Protein AF-A0A9D2J3A8-F1 (afdb_monomer_lite)

Foldseek 3Di:
DDDDPDDDDPPPPPPPDVVVVVLVVQLVVLVVCCVPVHVLSSLLSQLVSLQVVLVCLVPDPDDPDDPPDDDSVVSSCCSNVVSVVSNVCSVPDDRD

InterPro domains:
  IPR021385 Protein of unknown function DUF3017 [PF11222] (22-92)

pLDDT: mean 82.33, std 15.39, range [46.56, 97.5]

Structure (mmCIF, N/CA/C/O backbone):
data_AF-A0A9D2J3A8-F1
#
_entry.id   AF-A0A9D2J3A8-F1
#
loop_
_atom_site.group_PDB
_atom_site.id
_atom_site.type_symbol
_atom_site.label_atom_id
_atom_site.label_alt_id
_atom_site.label_comp_id
_atom_site.label_asym_id
_atom_site.label_entity_id
_atom_site.label_seq_id
_atom_site.pdbx_PDB_ins_code
_atom_site.Cartn_x
_atom_site.Cartn_y
_atom_site.Cartn_z
_atom_site.occupancy
_atom_site.B_iso_or_equiv
_atom_site.auth_seq_id
_atom_site.auth_comp_id
_atom_site.auth_asym_id
_atom_site.auth_atom_id
_atom_site.pdbx_PDB_model_num
ATOM 1 N N . MET A 1 1 ? 40.172 36.060 -27.270 1.00 46.56 1 MET A N 1
ATOM 2 C CA . MET A 1 1 ? 38.909 35.607 -27.899 1.00 46.56 1 MET A CA 1
ATOM 3 C C . MET A 1 1 ? 38.062 34.904 -26.846 1.00 46.56 1 MET A C 1
ATOM 5 O O . MET A 1 1 ? 38.397 33.801 -26.440 1.00 46.56 1 MET A O 1
ATOM 9 N N . SER A 1 2 ? 37.035 35.592 -26.343 1.00 59.50 2 SER A N 1
ATOM 10 C CA . SER A 1 2 ? 36.107 35.118 -25.307 1.00 59.50 2 SER A CA 1
ATOM 11 C C . SER A 1 2 ? 34.959 34.346 -25.967 1.00 59.50 2 SER A C 1
ATOM 13 O O . SER A 1 2 ? 34.272 34.907 -26.819 1.00 59.50 2 SER A O 1
ATOM 15 N N . ARG A 1 3 ? 34.771 33.061 -25.631 1.00 62.84 3 ARG A N 1
ATOM 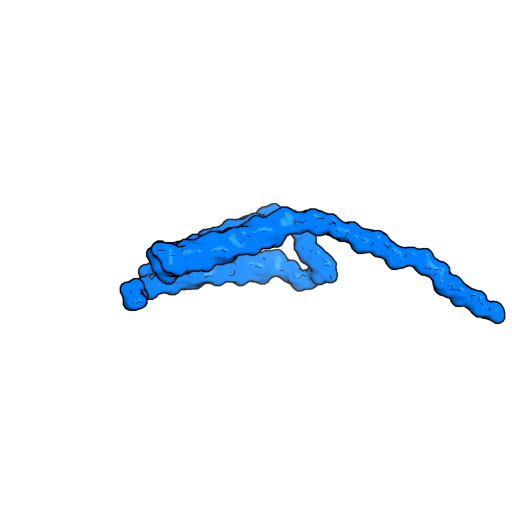16 C CA . ARG A 1 3 ? 33.583 32.294 -26.043 1.00 62.84 3 ARG A CA 1
ATOM 17 C C . ARG A 1 3 ? 32.449 32.610 -25.074 1.00 62.84 3 ARG A C 1
ATOM 19 O O . ARG A 1 3 ? 32.458 32.159 -23.932 1.00 62.84 3 ARG A O 1
ATOM 26 N N 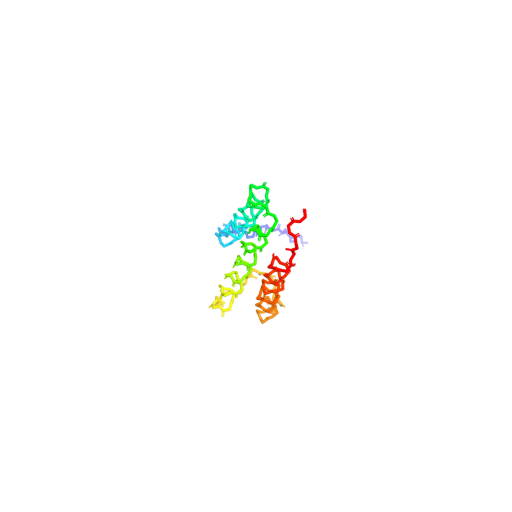. SER A 1 4 ? 31.482 33.378 -25.557 1.00 60.56 4 SER A N 1
ATOM 27 C CA . SER A 1 4 ? 30.175 33.558 -24.941 1.00 60.56 4 SER A CA 1
ATOM 28 C C . SER A 1 4 ? 29.483 32.203 -24.774 1.00 60.56 4 SER A C 1
ATOM 30 O O . SER A 1 4 ? 29.253 31.471 -25.735 1.00 60.56 4 SER A O 1
ATOM 32 N N . GLN A 1 5 ? 29.143 31.867 -23.532 1.00 62.97 5 GLN A N 1
ATOM 33 C CA . GLN A 1 5 ? 28.166 30.829 -23.232 1.00 62.97 5 GLN A CA 1
ATOM 34 C C . GLN A 1 5 ? 26.787 31.347 -23.674 1.00 62.97 5 GLN A C 1
ATOM 36 O O . GLN A 1 5 ? 26.173 32.148 -22.974 1.00 62.97 5 GLN A O 1
ATOM 41 N N . SER A 1 6 ? 26.311 30.947 -24.856 1.00 56.19 6 SER A N 1
ATOM 42 C CA . SER A 1 6 ? 24.924 31.182 -25.273 1.00 56.19 6 SER A CA 1
ATOM 43 C C . SER A 1 6 ? 24.053 30.024 -24.798 1.00 56.19 6 SER A C 1
ATOM 45 O O . SER A 1 6 ? 24.211 28.886 -25.243 1.00 56.19 6 SER A O 1
ATOM 47 N N . GLY A 1 7 ? 23.173 30.339 -23.852 1.00 63.75 7 GLY A N 1
ATOM 48 C CA . GLY A 1 7 ? 22.292 29.406 -23.181 1.00 63.75 7 GLY A CA 1
ATOM 49 C C . GLY A 1 7 ? 21.219 28.772 -24.059 1.00 63.75 7 GLY A C 1
ATOM 50 O O . GLY A 1 7 ? 20.747 29.336 -25.040 1.00 63.75 7 GLY A O 1
ATOM 51 N N . ALA A 1 8 ? 20.789 27.608 -23.598 1.00 58.91 8 ALA A N 1
ATOM 52 C CA . ALA A 1 8 ? 19.390 27.285 -23.384 1.00 58.91 8 ALA A CA 1
ATOM 53 C C . ALA A 1 8 ? 19.396 26.141 -22.366 1.00 58.91 8 ALA A C 1
ATOM 55 O O . ALA A 1 8 ? 19.778 25.020 -22.706 1.00 58.91 8 ALA A O 1
ATOM 56 N N . GLU A 1 9 ? 19.034 26.409 -21.106 1.00 63.28 9 GLU A N 1
ATOM 57 C CA . GLU A 1 9 ? 18.629 25.297 -20.244 1.00 63.28 9 GLU A CA 1
ATOM 58 C C . GLU A 1 9 ? 17.496 24.566 -20.978 1.00 63.28 9 GLU A C 1
ATOM 60 O O . GLU A 1 9 ? 16.542 25.217 -21.425 1.00 63.28 9 GLU A O 1
ATOM 65 N N . PRO A 1 10 ? 17.595 23.240 -21.179 1.00 63.72 10 PRO A N 1
ATOM 66 C CA . PRO A 1 10 ? 16.533 22.506 -21.838 1.00 63.72 10 PRO A CA 1
ATOM 67 C C . PRO A 1 10 ? 15.245 22.748 -21.045 1.00 63.72 10 PRO A C 1
ATOM 69 O O . PRO A 1 10 ? 15.276 22.668 -19.814 1.00 63.72 10 PRO A O 1
ATOM 72 N N . PRO A 1 11 ? 14.112 23.046 -21.708 1.00 60.88 11 PRO A N 1
ATOM 73 C CA . PRO A 1 11 ? 12.870 23.307 -21.003 1.00 60.88 11 PRO A CA 1
ATOM 74 C C . PRO A 1 11 ? 12.599 22.126 -20.077 1.00 60.88 11 PRO A C 1
ATOM 76 O O . PRO A 1 11 ? 12.495 20.983 -20.538 1.00 60.88 11 PRO A O 1
ATOM 79 N N . VAL A 1 12 ? 12.515 22.398 -18.770 1.00 62.28 12 VAL A N 1
ATOM 80 C CA . VAL A 1 12 ? 12.168 21.399 -17.760 1.00 62.28 12 VAL A CA 1
ATOM 81 C C . VAL A 1 12 ? 10.783 20.895 -18.128 1.00 62.28 12 VAL A C 1
ATOM 83 O O . VAL A 1 12 ? 9.763 21.497 -17.791 1.00 62.28 12 VAL A O 1
ATOM 86 N N . ARG A 1 13 ? 10.725 19.799 -18.892 1.00 60.16 13 ARG A N 1
ATOM 87 C CA . ARG A 1 13 ? 9.470 19.149 -19.253 1.00 60.16 13 ARG A CA 1
ATOM 88 C C . ARG A 1 13 ? 8.799 18.801 -17.937 1.00 60.16 13 ARG A C 1
ATOM 90 O O . ARG A 1 13 ? 9.209 17.860 -17.255 1.00 60.16 13 ARG A O 1
ATOM 97 N N . ARG A 1 14 ? 7.759 19.562 -17.587 1.00 59.41 14 ARG A N 1
ATOM 98 C CA . ARG A 1 14 ? 6.876 19.321 -16.447 1.00 59.41 14 ARG A CA 1
ATOM 99 C C . ARG A 1 14 ? 6.123 18.024 -16.731 1.00 59.41 14 ARG A C 1
ATOM 101 O O . ARG A 1 14 ? 4.985 18.022 -17.191 1.00 59.41 14 ARG A O 1
ATOM 108 N N . ARG A 1 15 ? 6.812 16.891 -16.567 1.00 63.25 15 ARG A N 1
ATOM 109 C CA . ARG A 1 15 ? 6.255 15.552 -16.740 1.00 63.25 15 ARG A CA 1
ATOM 110 C C . ARG A 1 15 ? 5.078 15.481 -15.783 1.00 63.25 15 ARG A C 1
ATOM 112 O O . ARG A 1 15 ? 5.284 15.541 -14.576 1.00 63.25 15 ARG A O 1
ATOM 119 N N . ARG A 1 16 ? 3.856 15.411 -16.311 1.00 59.56 16 ARG A N 1
ATOM 120 C CA . ARG A 1 16 ? 2.664 15.160 -15.498 1.00 59.56 16 ARG A CA 1
ATOM 121 C C . ARG A 1 16 ? 2.892 13.828 -14.777 1.00 59.56 16 ARG A C 1
ATOM 123 O O . ARG A 1 16 ? 3.256 12.845 -15.423 1.00 59.56 16 ARG A O 1
ATOM 130 N N . ARG A 1 17 ? 2.770 13.822 -13.444 1.00 72.06 17 ARG A N 1
ATOM 131 C CA . ARG A 1 17 ? 3.122 12.687 -12.566 1.00 72.06 17 ARG A CA 1
ATOM 132 C C . ARG A 1 17 ? 1.863 12.087 -11.929 1.00 72.06 17 ARG A C 1
ATOM 134 O O . ARG A 1 17 ? 1.723 12.158 -10.713 1.00 72.06 17 ARG A O 1
ATOM 141 N N . PRO A 1 18 ? 0.927 11.532 -12.716 1.00 77.06 18 PRO A N 1
ATOM 142 C CA . PRO A 1 18 ? -0.365 11.092 -12.192 1.00 77.06 18 PRO A CA 1
ATOM 143 C C . PRO A 1 18 ? -0.212 10.057 -11.070 1.00 77.06 18 PRO A C 1
ATOM 145 O O . PRO A 1 18 ? -0.867 10.185 -10.050 1.00 77.06 18 PRO A O 1
ATOM 148 N N . ALA A 1 19 ? 0.734 9.117 -11.187 1.00 79.06 19 ALA A N 1
ATOM 149 C CA . ALA A 1 19 ? 0.984 8.107 -10.154 1.00 79.06 19 ALA A CA 1
ATOM 150 C C . ALA A 1 19 ? 1.397 8.696 -8.791 1.00 79.06 19 ALA A C 1
ATOM 152 O O . ALA A 1 19 ? 1.015 8.160 -7.760 1.00 79.06 19 ALA A O 1
ATOM 153 N N . MET A 1 20 ? 2.143 9.808 -8.779 1.00 82.69 20 MET A N 1
ATOM 154 C CA . MET A 1 20 ? 2.523 10.488 -7.534 1.00 82.69 20 MET A CA 1
ATOM 155 C C . MET A 1 20 ? 1.307 11.139 -6.873 1.00 82.69 20 MET A C 1
ATOM 157 O O . MET A 1 20 ? 1.167 11.065 -5.662 1.00 82.69 20 MET A O 1
ATOM 161 N N . TRP A 1 21 ? 0.423 11.749 -7.664 1.00 87.19 21 TRP A N 1
ATOM 162 C CA . TRP A 1 21 ? -0.811 12.343 -7.150 1.00 87.19 21 TRP A CA 1
ATOM 163 C C . TRP A 1 21 ? -1.794 11.290 -6.643 1.00 87.19 21 TRP A C 1
ATOM 165 O O . TRP A 1 21 ? -2.432 11.514 -5.625 1.00 87.19 21 TRP A O 1
ATOM 175 N N . VAL A 1 22 ? -1.873 10.136 -7.310 1.00 87.94 22 VAL A N 1
ATOM 176 C CA . VAL A 1 22 ? -2.690 9.002 -6.856 1.00 87.94 22 VAL A CA 1
ATOM 177 C C . VAL A 1 22 ? -2.161 8.444 -5.533 1.00 87.94 22 VAL A C 1
ATOM 179 O O . VAL A 1 22 ? -2.945 8.286 -4.608 1.00 87.94 22 VAL A O 1
ATOM 182 N N . ALA A 1 23 ? -0.848 8.220 -5.416 1.00 88.12 23 ALA A N 1
ATOM 183 C CA . ALA A 1 23 ? -0.229 7.795 -4.156 1.00 88.12 23 ALA A CA 1
ATOM 184 C C . ALA A 1 23 ? -0.400 8.845 -3.045 1.00 88.12 23 ALA A C 1
ATOM 186 O O . ALA A 1 23 ? -0.624 8.527 -1.890 1.00 88.12 23 ALA A O 1
ATOM 187 N N . LEU A 1 24 ? -0.317 10.135 -3.370 1.00 92.38 24 LEU A N 1
ATOM 188 C CA . LEU A 1 24 ? -0.565 11.169 -2.368 1.00 92.38 24 LEU A CA 1
ATOM 189 C C . LEU A 1 24 ? -2.028 11.157 -1.903 1.00 92.38 24 LEU A C 1
ATOM 191 O O . LEU A 1 24 ? -2.297 11.294 -0.713 1.00 92.38 24 LEU A O 1
ATOM 195 N N . ALA A 1 25 ? -2.969 10.990 -2.832 1.00 91.94 25 ALA A N 1
ATOM 196 C CA . ALA A 1 25 ? -4.388 10.923 -2.514 1.00 91.94 25 ALA A CA 1
ATOM 197 C C . ALA A 1 25 ? -4.725 9.703 -1.647 1.00 91.94 25 ALA A C 1
ATOM 199 O O . ALA A 1 25 ? -5.485 9.848 -0.694 1.00 91.94 25 ALA A O 1
ATOM 200 N N . GLY A 1 26 ? -4.150 8.530 -1.932 1.00 91.69 26 GLY A N 1
ATOM 201 C CA . GLY A 1 26 ? -4.346 7.339 -1.106 1.00 91.69 26 GLY A CA 1
ATOM 202 C C . GLY A 1 26 ? -3.828 7.535 0.321 1.00 91.69 26 GLY A C 1
ATOM 203 O O . GLY A 1 26 ? -4.579 7.286 1.263 1.00 91.69 26 GLY A O 1
ATOM 204 N N . ILE A 1 27 ? -2.638 8.130 0.485 1.00 93.62 27 ILE A N 1
ATOM 205 C CA . ILE A 1 27 ? -2.077 8.438 1.811 1.00 93.62 27 ILE A CA 1
ATOM 206 C C . ILE A 1 27 ? -3.016 9.355 2.595 1.00 93.62 27 ILE A C 1
ATOM 208 O O . ILE A 1 27 ? -3.302 9.108 3.767 1.00 93.62 27 ILE A O 1
ATOM 212 N N . VAL A 1 28 ? -3.522 10.410 1.948 1.00 97.25 28 VAL A N 1
ATOM 213 C CA . VAL A 1 28 ? -4.480 11.340 2.563 1.00 97.25 28 VAL A CA 1
ATOM 214 C C . VAL A 1 28 ? -5.769 10.615 2.953 1.00 97.25 28 VAL A C 1
ATOM 216 O O . VAL A 1 28 ? -6.265 10.824 4.056 1.00 97.25 28 VAL A O 1
ATOM 219 N N . LEU A 1 29 ? -6.295 9.733 2.100 1.00 94.50 29 LEU A N 1
ATOM 220 C CA . LEU A 1 29 ? -7.490 8.941 2.406 1.00 94.50 29 LEU A CA 1
ATOM 221 C C . LEU A 1 29 ? -7.265 7.979 3.579 1.00 94.50 29 LEU A C 1
ATOM 223 O O . LEU A 1 29 ? -8.136 7.873 4.438 1.00 94.50 29 LEU A O 1
ATOM 227 N N . ALA A 1 30 ? -6.110 7.318 3.659 1.00 93.06 30 ALA A N 1
ATOM 228 C CA . ALA A 1 30 ? -5.772 6.439 4.776 1.00 93.06 30 ALA A CA 1
ATOM 229 C C . ALA A 1 30 ? -5.627 7.216 6.098 1.00 93.06 30 ALA A C 1
ATOM 231 O O . ALA A 1 30 ? -6.092 6.766 7.149 1.00 93.06 30 ALA A O 1
ATOM 232 N N . LEU A 1 31 ? -5.055 8.423 6.043 1.00 95.81 31 LEU A N 1
ATOM 233 C CA . LEU A 1 31 ? -5.021 9.361 7.166 1.00 95.81 31 LEU A CA 1
ATOM 234 C C . LEU A 1 31 ? -6.431 9.768 7.601 1.00 95.81 31 LEU A C 1
ATOM 236 O O . LEU A 1 31 ? -6.760 9.671 8.778 1.00 95.81 31 LEU A O 1
ATOM 240 N N . LEU A 1 32 ? -7.295 10.163 6.667 1.00 96.62 32 LEU A N 1
ATOM 241 C CA . LEU A 1 32 ? -8.682 10.509 6.988 1.00 96.62 32 LEU A CA 1
ATOM 242 C C . LEU A 1 32 ? -9.436 9.316 7.590 1.00 96.62 32 LEU A C 1
ATOM 244 O O . LEU A 1 32 ? -10.113 9.471 8.603 1.00 96.62 32 LEU A O 1
ATOM 248 N N . ALA A 1 33 ? -9.267 8.115 7.034 1.00 94.19 33 ALA A N 1
ATOM 249 C CA . ALA A 1 33 ? -9.835 6.889 7.586 1.00 94.19 33 ALA A CA 1
ATOM 250 C C . ALA A 1 33 ? -9.336 6.614 9.014 1.00 94.19 33 ALA A C 1
ATOM 252 O O . ALA A 1 33 ? -10.125 6.192 9.855 1.00 94.19 33 ALA A O 1
ATOM 253 N N . THR A 1 34 ? -8.069 6.919 9.310 1.00 93.06 34 THR A N 1
ATOM 254 C CA . THR A 1 34 ? -7.511 6.836 10.670 1.00 93.06 34 THR A CA 1
ATOM 255 C C . THR A 1 34 ? -8.282 7.720 11.651 1.00 93.06 34 THR A C 1
ATOM 257 O O . THR A 1 34 ? -8.649 7.256 12.727 1.00 93.06 34 THR A O 1
ATOM 260 N N . PHE A 1 35 ? -8.567 8.973 11.280 1.00 94.88 35 PHE A N 1
ATOM 261 C CA . PHE A 1 35 ? -9.267 9.922 12.155 1.00 94.88 35 PHE A CA 1
ATOM 262 C C . PHE A 1 35 ? -10.773 9.664 12.270 1.00 94.88 35 PHE A C 1
ATOM 264 O O . PHE A 1 35 ? -11.351 9.925 13.319 1.00 94.88 35 PHE A O 1
ATOM 271 N N . ILE A 1 36 ? -11.415 9.180 11.204 1.00 96.44 36 ILE A N 1
ATOM 272 C CA . ILE A 1 36 ? -12.878 9.024 11.147 1.00 96.44 36 ILE A CA 1
ATOM 273 C C . ILE A 1 36 ? -13.317 7.644 11.651 1.00 96.44 36 ILE A C 1
ATOM 275 O O . ILE A 1 36 ? -14.316 7.530 12.354 1.00 96.44 36 ILE A O 1
ATOM 279 N N . LEU A 1 37 ? -12.593 6.591 11.266 1.00 93.69 37 LEU A N 1
ATOM 280 C CA . LEU A 1 37 ? -12.974 5.189 11.489 1.00 93.69 37 LEU A CA 1
ATOM 281 C C . LEU A 1 37 ? -12.039 4.470 12.473 1.00 93.69 37 LEU A C 1
ATOM 283 O O . LEU A 1 37 ? -12.278 3.316 12.830 1.00 93.69 37 LEU A O 1
ATOM 287 N N . GLY A 1 38 ? -10.975 5.146 12.908 1.00 90.75 38 GLY A N 1
ATOM 288 C CA . GLY A 1 38 ? -10.001 4.640 13.860 1.00 90.75 38 GLY A CA 1
ATOM 289 C C . GLY A 1 38 ? -8.726 4.070 13.220 1.00 90.75 38 GLY A C 1
ATOM 290 O O . GLY A 1 38 ? -8.665 3.786 12.015 1.00 90.75 38 GLY A O 1
ATOM 291 N N . PRO A 1 39 ? -7.687 3.854 14.047 1.00 90.62 39 PRO A N 1
ATOM 292 C CA . PRO A 1 39 ? -6.336 3.509 13.599 1.00 90.62 39 PRO A CA 1
ATOM 293 C C . PRO A 1 39 ? -6.254 2.178 12.857 1.00 90.62 39 PRO A C 1
ATOM 295 O O . PRO A 1 39 ? -5.476 2.048 11.915 1.00 90.62 39 PRO A O 1
ATOM 298 N N . ARG A 1 40 ? -7.096 1.204 13.210 1.00 92.50 40 ARG A N 1
ATOM 299 C CA . ARG A 1 40 ? -7.137 -0.090 12.523 1.00 92.50 40 ARG A CA 1
ATOM 300 C C . ARG A 1 40 ? -7.581 0.031 11.068 1.00 92.50 40 ARG A C 1
ATOM 302 O O . ARG A 1 40 ? -6.939 -0.538 10.190 1.00 92.50 40 ARG A O 1
ATOM 309 N N . VAL A 1 41 ? -8.654 0.778 10.799 1.00 93.81 41 VAL A N 1
ATOM 310 C CA . VAL A 1 41 ? -9.169 0.950 9.431 1.00 93.81 41 VAL A CA 1
ATOM 311 C C . VAL A 1 41 ? -8.178 1.745 8.587 1.00 93.81 41 VAL A C 1
ATOM 313 O O . VAL A 1 41 ? -7.860 1.340 7.470 1.00 93.81 41 VAL A O 1
ATOM 316 N N . GLY A 1 42 ? -7.631 2.829 9.142 1.00 93.06 42 GLY A N 1
ATOM 317 C CA . GLY A 1 42 ? -6.595 3.616 8.479 1.00 93.06 42 GLY A CA 1
ATOM 318 C C . GLY A 1 42 ? -5.319 2.823 8.189 1.00 93.06 42 GLY A C 1
ATOM 319 O O . GLY A 1 42 ? -4.783 2.901 7.085 1.00 93.06 42 GLY A O 1
ATOM 320 N N . GLY A 1 43 ? -4.880 1.985 9.131 1.00 94.44 43 GLY A N 1
ATOM 321 C CA . GLY A 1 43 ? -3.733 1.096 8.954 1.00 94.44 43 GLY A CA 1
ATOM 322 C C . GLY A 1 43 ? -3.946 0.063 7.846 1.00 94.44 43 GLY A C 1
ATOM 323 O O . GLY A 1 43 ? -3.077 -0.105 6.993 1.00 94.44 43 GLY A O 1
ATOM 324 N N . VAL A 1 44 ? -5.116 -0.582 7.792 1.00 95.38 44 VAL A N 1
ATOM 325 C CA . VAL A 1 44 ? -5.455 -1.524 6.708 1.00 95.38 44 VAL A CA 1
ATOM 326 C C . VAL A 1 44 ? -5.538 -0.810 5.354 1.00 95.38 44 VAL A C 1
ATOM 328 O O . VAL A 1 44 ? -5.035 -1.331 4.358 1.00 95.38 44 VAL A O 1
ATOM 331 N N . ALA A 1 45 ? -6.122 0.390 5.306 1.00 95.56 45 ALA A N 1
ATOM 332 C CA . ALA A 1 45 ? -6.182 1.190 4.085 1.00 95.56 45 ALA A CA 1
ATOM 333 C C . ALA A 1 45 ? -4.777 1.554 3.577 1.00 95.56 45 ALA A C 1
ATOM 335 O O . ALA A 1 45 ? -4.474 1.353 2.400 1.00 95.56 45 ALA A O 1
ATOM 336 N N . PHE A 1 46 ? -3.897 2.00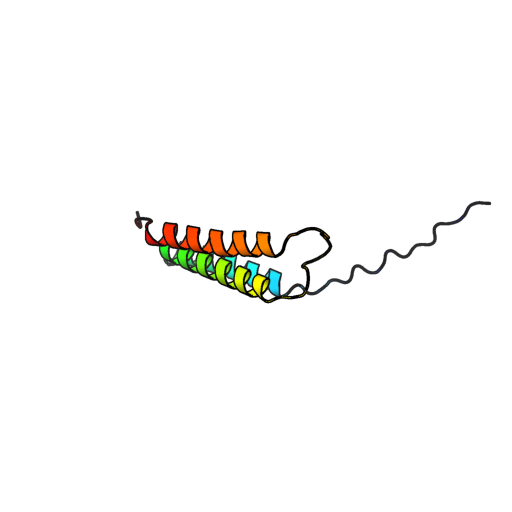9 4.474 1.00 95.50 46 PHE A N 1
ATOM 337 C CA . PHE A 1 46 ? -2.514 2.342 4.137 1.00 95.50 46 PHE A CA 1
ATOM 338 C C . PHE A 1 46 ? -1.711 1.108 3.702 1.00 95.50 46 PHE A C 1
ATOM 340 O O . PHE A 1 46 ? -0.977 1.156 2.716 1.00 95.50 46 PHE A O 1
ATOM 347 N N . ALA A 1 47 ? -1.891 -0.031 4.376 1.00 96.50 47 ALA A N 1
ATOM 348 C CA . ALA A 1 47 ? -1.295 -1.297 3.960 1.00 96.50 47 ALA A CA 1
ATOM 349 C C . ALA A 1 47 ? -1.709 -1.689 2.534 1.00 96.50 47 ALA A C 1
ATOM 351 O O . ALA A 1 47 ? -0.857 -2.039 1.714 1.00 96.50 47 ALA A O 1
ATOM 352 N N . GLY A 1 48 ? -3.006 -1.594 2.226 1.00 96.06 48 GLY A N 1
ATOM 353 C CA . GLY A 1 48 ? -3.537 -1.867 0.893 1.00 96.06 48 GLY A CA 1
ATOM 354 C C . GLY A 1 48 ? -2.923 -0.959 -0.169 1.00 96.06 48 GLY A C 1
ATOM 355 O O . GLY A 1 48 ? -2.511 -1.431 -1.228 1.00 96.06 48 GLY A O 1
ATOM 356 N N . GLU A 1 49 ? -2.780 0.329 0.131 1.00 95.56 49 GLU A N 1
ATOM 357 C CA . GLU A 1 49 ? -2.120 1.278 -0.761 1.00 95.56 49 GLU A CA 1
ATOM 358 C C . GLU A 1 49 ? -0.663 0.896 -1.054 1.00 95.56 49 GLU A C 1
ATOM 360 O O . GLU A 1 49 ? -0.259 0.867 -2.220 1.00 95.56 49 GLU A O 1
ATOM 365 N N . LEU A 1 50 ? 0.123 0.556 -0.028 1.00 94.94 50 LEU A N 1
ATOM 366 C CA . LEU A 1 50 ? 1.515 0.137 -0.207 1.00 94.94 50 LEU A CA 1
ATOM 367 C C . LEU A 1 50 ? 1.622 -1.114 -1.089 1.00 94.94 50 LEU A C 1
ATOM 369 O O . LEU A 1 50 ? 2.464 -1.157 -1.988 1.00 94.94 50 LEU A O 1
ATOM 373 N N . VAL A 1 51 ? 0.732 -2.094 -0.900 1.00 95.81 51 VAL A N 1
ATOM 374 C CA . VAL A 1 51 ? 0.669 -3.303 -1.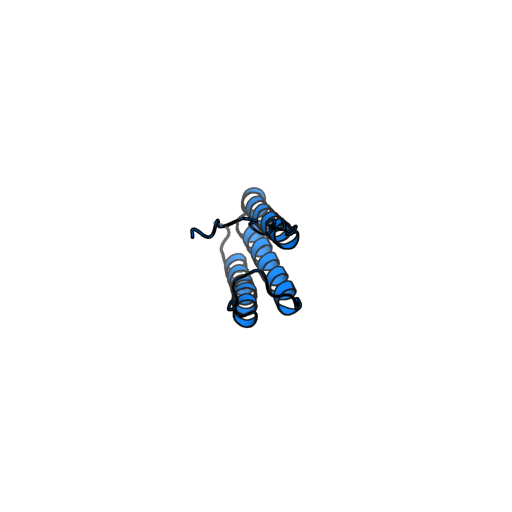736 1.00 95.81 51 VAL A CA 1
ATOM 375 C C . VAL A 1 51 ? 0.317 -2.958 -3.184 1.00 95.81 51 VAL A C 1
ATOM 377 O O . VAL A 1 51 ? 0.968 -3.448 -4.108 1.00 95.81 51 VAL A O 1
ATOM 380 N N . VAL A 1 52 ? -0.659 -2.075 -3.412 1.00 94.06 52 VAL A N 1
ATOM 381 C CA . VAL A 1 52 ? -1.037 -1.630 -4.763 1.00 94.06 52 VAL A CA 1
ATOM 382 C C . VAL A 1 52 ? 0.123 -0.899 -5.440 1.00 94.06 52 VAL A C 1
ATOM 384 O O . VAL A 1 52 ? 0.451 -1.198 -6.589 1.00 94.06 52 VAL A O 1
ATOM 387 N N . LEU A 1 53 ? 0.802 0.014 -4.741 1.00 91.44 53 LEU A N 1
ATOM 388 C CA . LEU A 1 53 ? 1.976 0.715 -5.270 1.00 91.44 53 LEU A CA 1
ATOM 389 C C . LEU A 1 53 ? 3.129 -0.253 -5.555 1.00 91.44 53 LEU A C 1
ATOM 391 O O . LEU A 1 53 ? 3.776 -0.149 -6.603 1.00 91.44 53 LEU A O 1
ATOM 395 N N . GLY A 1 54 ? 3.355 -1.221 -4.666 1.00 90.62 54 GLY A N 1
ATOM 396 C CA . GLY A 1 54 ? 4.311 -2.307 -4.851 1.00 90.62 54 GLY A CA 1
ATOM 397 C C . GLY A 1 54 ? 3.989 -3.132 -6.093 1.00 90.62 54 GLY A C 1
ATOM 398 O O . GLY A 1 54 ? 4.878 -3.389 -6.902 1.00 90.62 54 GLY A O 1
ATOM 399 N N . PHE A 1 55 ? 2.717 -3.471 -6.312 1.00 93.12 55 PHE A N 1
ATOM 400 C CA . PHE A 1 55 ? 2.261 -4.218 -7.483 1.00 93.12 55 PHE A CA 1
ATOM 401 C C . PHE A 1 55 ? 2.455 -3.418 -8.770 1.00 93.12 55 PHE A C 1
ATOM 403 O O . PHE A 1 55 ? 3.074 -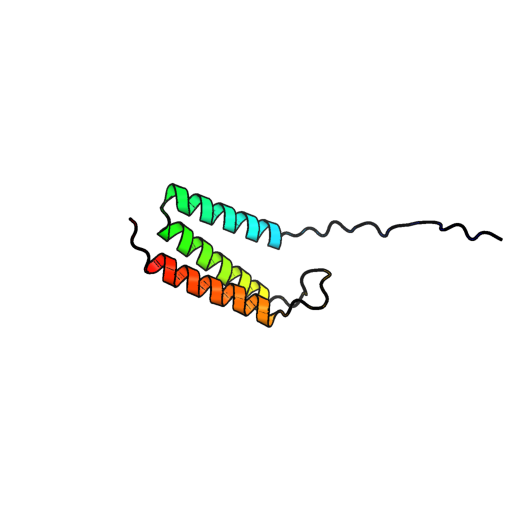3.897 -9.721 1.00 93.12 55 PHE A O 1
ATOM 410 N N . VAL A 1 56 ? 2.015 -2.157 -8.785 1.00 89.88 56 VAL A N 1
ATOM 411 C CA . VAL A 1 56 ? 2.218 -1.244 -9.916 1.00 89.88 56 VAL A CA 1
ATOM 412 C C . VAL A 1 56 ? 3.706 -1.130 -10.240 1.00 89.88 56 VAL A C 1
ATOM 414 O O . VAL A 1 56 ? 4.087 -1.198 -11.410 1.00 89.88 56 VAL A O 1
ATOM 417 N N . ARG A 1 57 ? 4.577 -1.024 -9.231 1.00 86.50 57 ARG A N 1
ATOM 418 C CA . ARG A 1 57 ? 6.038 -1.014 -9.400 1.00 86.50 57 ARG A CA 1
ATOM 419 C C . ARG A 1 57 ? 6.575 -2.351 -9.925 1.00 86.50 57 ARG A C 1
ATOM 421 O O . ARG A 1 57 ? 7.474 -2.366 -10.773 1.00 86.50 57 ARG A O 1
ATOM 428 N N . ALA A 1 58 ? 6.006 -3.459 -9.464 1.00 90.44 58 ALA A N 1
ATOM 429 C CA . ALA A 1 58 ? 6.346 -4.813 -9.875 1.00 90.44 58 ALA A CA 1
ATOM 430 C C . ALA A 1 58 ? 5.909 -5.137 -11.304 1.00 90.44 58 ALA A C 1
ATOM 432 O O . ALA A 1 58 ? 6.476 -6.054 -11.881 1.00 90.44 58 ALA A O 1
ATOM 433 N N . VAL A 1 59 ? 5.011 -4.372 -11.933 1.00 90.88 59 VAL A N 1
ATOM 434 C CA . VAL A 1 59 ? 4.622 -4.565 -13.350 1.00 90.88 59 VAL A CA 1
ATOM 435 C C . VAL A 1 59 ? 5.062 -3.423 -14.274 1.00 90.88 59 VAL A C 1
ATOM 437 O O . VAL A 1 59 ? 5.213 -3.615 -15.482 1.00 90.88 59 VAL A O 1
ATOM 440 N N . SER A 1 60 ? 5.346 -2.240 -13.727 1.00 83.00 60 SER A N 1
ATOM 441 C CA . SER A 1 60 ? 5.777 -1.077 -14.507 1.00 83.00 60 SER A CA 1
ATOM 442 C C . SER A 1 60 ? 7.207 -1.237 -15.023 1.00 83.00 60 SER A C 1
ATOM 444 O O . SER A 1 60 ? 8.167 -1.293 -14.258 1.00 83.00 60 SER A O 1
ATOM 446 N N . ARG A 1 61 ? 7.363 -1.230 -16.352 1.00 71.62 61 ARG A N 1
ATOM 447 C CA . ARG A 1 61 ? 8.668 -1.324 -17.037 1.00 71.62 61 ARG A CA 1
ATOM 448 C C . ARG A 1 61 ? 9.416 0.009 -17.141 1.00 71.62 61 ARG A C 1
ATOM 450 O O . ARG A 1 61 ? 10.573 0.034 -17.542 1.00 71.62 61 ARG A O 1
ATOM 457 N N . ARG A 1 62 ? 8.762 1.129 -16.815 1.00 68.81 62 ARG A N 1
ATOM 458 C CA . ARG A 1 62 ? 9.368 2.463 -16.909 1.00 68.81 62 ARG A CA 1
ATOM 459 C C . ARG A 1 62 ? 10.103 2.797 -15.605 1.00 68.81 62 ARG A C 1
ATOM 461 O O . ARG A 1 62 ? 9.449 2.838 -14.561 1.00 68.81 62 ARG A O 1
ATOM 468 N N . PRO A 1 63 ? 11.424 3.050 -15.636 1.00 59.53 63 PRO A N 1
ATOM 469 C CA . PRO A 1 63 ? 12.140 3.511 -14.456 1.00 59.53 63 PRO A CA 1
ATOM 470 C C . PRO A 1 63 ? 11.559 4.861 -13.987 1.00 59.53 63 PRO A C 1
ATOM 472 O O . PRO A 1 63 ? 11.280 5.731 -14.821 1.00 59.53 63 PRO A O 1
ATOM 475 N N . PRO A 1 64 ? 11.337 5.060 -12.676 1.00 58.12 64 PRO A N 1
ATOM 476 C CA . PRO A 1 64 ? 10.925 6.337 -12.140 1.00 58.12 64 PRO A CA 1
ATOM 477 C C . PRO A 1 64 ? 12.168 7.221 -12.116 1.00 58.12 64 PRO A C 1
ATOM 479 O O . PRO A 1 64 ? 13.091 6.949 -11.365 1.00 58.12 64 PRO A O 1
ATOM 482 N N . TYR A 1 65 ? 12.164 8.235 -12.982 1.00 61.38 65 TYR A N 1
ATOM 483 C CA . TYR A 1 65 ? 12.927 9.487 -12.903 1.00 61.38 65 TYR A CA 1
ATOM 484 C C . TYR A 1 65 ? 14.392 9.409 -12.446 1.00 61.38 65 TYR A C 1
ATOM 486 O O . TYR A 1 65 ? 14.626 9.198 -11.269 1.00 61.38 65 TYR A O 1
ATOM 494 N N . GLY A 1 66 ? 15.341 9.775 -13.320 1.00 54.06 66 GLY A N 1
ATOM 495 C CA . GLY A 1 66 ? 16.563 10.551 -12.998 1.00 54.06 66 GLY A CA 1
ATOM 496 C C . GLY A 1 66 ? 17.557 10.039 -11.942 1.00 54.06 66 GLY A C 1
ATOM 497 O O . GLY A 1 66 ? 18.632 10.609 -11.821 1.00 54.06 66 GLY A O 1
ATOM 498 N N . ILE A 1 67 ? 17.239 8.979 -11.207 1.00 49.41 67 ILE A N 1
ATOM 499 C CA . ILE A 1 67 ? 18.104 8.280 -10.273 1.00 49.41 67 ILE A CA 1
ATOM 500 C C . ILE A 1 67 ? 18.383 6.951 -10.948 1.00 49.41 67 ILE A C 1
ATOM 502 O O . ILE A 1 67 ? 17.600 6.004 -10.863 1.00 49.41 67 ILE A O 1
ATOM 506 N N . SER A 1 68 ? 19.503 6.903 -11.656 1.00 50.16 68 SER A N 1
ATOM 507 C CA . SER A 1 68 ? 19.998 5.777 -12.452 1.00 50.16 68 SER A CA 1
ATOM 508 C C . SER A 1 68 ? 20.168 4.463 -11.666 1.00 50.16 68 SER A C 1
ATOM 510 O O . SER A 1 68 ? 20.594 3.472 -12.245 1.00 50.16 68 SER A O 1
ATOM 512 N N . ALA A 1 69 ? 19.851 4.430 -10.365 1.00 51.53 69 ALA A N 1
ATOM 513 C CA . ALA A 1 69 ? 20.209 3.353 -9.447 1.00 51.53 69 ALA A CA 1
ATOM 514 C C . ALA A 1 69 ? 19.121 2.941 -8.431 1.00 51.53 69 ALA A C 1
ATOM 516 O O . ALA A 1 69 ? 19.424 2.179 -7.514 1.00 51.53 69 ALA A O 1
ATOM 517 N N . ARG A 1 70 ? 17.855 3.386 -8.534 1.00 68.44 70 ARG A N 1
ATOM 518 C CA . ARG A 1 70 ? 16.827 2.870 -7.603 1.00 68.44 70 ARG A CA 1
ATOM 519 C C . ARG A 1 70 ? 16.355 1.484 -8.050 1.00 68.44 70 ARG A C 1
ATOM 521 O O . ARG A 1 70 ? 15.584 1.354 -9.005 1.00 68.44 70 ARG A O 1
ATOM 528 N N . SER A 1 71 ? 16.856 0.450 -7.371 1.00 83.25 71 SER A N 1
ATOM 529 C CA . SER A 1 71 ? 16.514 -0.952 -7.629 1.00 83.25 71 SER A CA 1
ATOM 530 C C . SER A 1 71 ? 14.999 -1.161 -7.570 1.00 83.25 71 SER A C 1
ATOM 532 O O . SER A 1 71 ? 14.358 -0.934 -6.544 1.00 83.25 71 SER A O 1
ATOM 534 N N . ARG A 1 72 ? 14.416 -1.625 -8.682 1.00 85.31 72 ARG A N 1
ATOM 535 C CA . ARG A 1 72 ? 12.994 -1.999 -8.742 1.00 85.31 72 ARG A CA 1
ATOM 536 C C . ARG A 1 72 ? 12.675 -3.095 -7.732 1.00 85.31 72 ARG A C 1
ATOM 538 O O . ARG A 1 72 ? 11.625 -3.029 -7.110 1.00 85.31 72 ARG A O 1
ATOM 545 N N . ALA A 1 73 ? 13.568 -4.074 -7.582 1.00 87.50 73 ALA A N 1
ATOM 546 C CA . ALA A 1 73 ? 13.391 -5.154 -6.621 1.00 87.50 73 ALA A CA 1
ATOM 547 C C . ALA A 1 73 ? 13.320 -4.598 -5.196 1.00 87.50 73 ALA A C 1
ATOM 549 O O . ALA A 1 73 ? 12.390 -4.921 -4.472 1.00 87.50 73 ALA A O 1
ATOM 550 N N . PHE A 1 74 ? 14.225 -3.681 -4.840 1.00 88.94 74 PHE A N 1
ATOM 551 C CA . PHE A 1 74 ? 14.200 -3.025 -3.534 1.00 88.94 74 PHE A CA 1
ATOM 552 C C . PHE A 1 74 ? 12.894 -2.254 -3.296 1.00 88.94 74 PHE A C 1
ATOM 554 O O . PHE A 1 74 ? 12.256 -2.453 -2.267 1.00 88.94 74 PHE A O 1
ATOM 561 N N . ASP A 1 75 ? 12.453 -1.433 -4.257 1.00 88.94 75 ASP A N 1
ATOM 562 C CA . ASP A 1 75 ? 11.191 -0.688 -4.136 1.00 88.94 75 ASP A CA 1
ATOM 563 C C . ASP A 1 75 ? 9.993 -1.621 -3.916 1.00 88.94 75 ASP A C 1
ATOM 565 O O . ASP A 1 75 ? 9.154 -1.358 -3.060 1.00 88.94 75 ASP A O 1
ATOM 569 N N . VAL A 1 76 ? 9.910 -2.710 -4.687 1.00 92.19 76 VAL A N 1
ATOM 570 C CA . VAL A 1 76 ? 8.832 -3.698 -4.560 1.00 92.19 76 VAL A CA 1
ATOM 571 C C . VAL A 1 76 ? 8.890 -4.375 -3.197 1.00 92.19 76 VAL A C 1
ATOM 573 O O . VAL A 1 76 ? 7.861 -4.459 -2.539 1.00 92.19 76 VAL A O 1
ATOM 576 N N . THR A 1 77 ? 10.066 -4.809 -2.742 1.00 94.06 77 THR A N 1
ATOM 577 C CA . THR A 1 77 ? 10.220 -5.458 -1.435 1.00 94.06 77 THR A CA 1
ATOM 578 C C . THR A 1 77 ? 9.840 -4.525 -0.291 1.00 94.06 77 THR A C 1
ATOM 580 O O . THR A 1 77 ? 9.134 -4.948 0.616 1.00 94.06 77 THR A O 1
ATOM 583 N N . VAL A 1 78 ? 10.250 -3.256 -0.335 1.00 93.56 78 VAL A N 1
ATOM 584 C CA . VAL A 1 78 ? 9.905 -2.278 0.708 1.00 93.56 78 VAL A CA 1
ATOM 585 C C . VAL A 1 78 ? 8.409 -1.978 0.712 1.00 93.56 78 VAL A C 1
ATOM 587 O O . VAL A 1 78 ? 7.802 -1.956 1.777 1.00 93.56 78 VAL A O 1
ATOM 590 N N . LEU A 1 79 ? 7.797 -1.778 -0.458 1.00 94.00 79 LEU A N 1
ATOM 591 C CA . LEU A 1 79 ? 6.365 -1.487 -0.557 1.00 94.00 79 LEU A CA 1
ATOM 592 C C . LEU A 1 79 ? 5.511 -2.698 -0.161 1.00 94.00 79 LEU A C 1
ATOM 594 O O . LEU A 1 79 ? 4.603 -2.566 0.653 1.00 94.00 79 LEU A O 1
ATOM 598 N N . MET A 1 80 ? 5.829 -3.886 -0.677 1.00 96.25 80 MET A N 1
ATOM 599 C CA . MET A 1 80 ? 5.097 -5.112 -0.350 1.00 96.25 80 MET A CA 1
ATOM 600 C C . MET A 1 80 ? 5.332 -5.539 1.096 1.00 96.25 80 MET A C 1
ATOM 602 O O . MET A 1 80 ? 4.378 -5.781 1.826 1.00 96.25 80 MET A O 1
ATOM 606 N N . GLY A 1 81 ? 6.592 -5.601 1.527 1.00 96.69 81 GLY A N 1
ATOM 607 C CA . GLY A 1 81 ? 6.959 -5.980 2.889 1.00 96.69 81 GLY A CA 1
ATOM 608 C C . GLY A 1 81 ? 6.441 -4.983 3.920 1.00 96.69 81 GLY A C 1
ATOM 609 O O . GLY A 1 81 ? 5.873 -5.392 4.926 1.00 96.69 81 GLY A O 1
ATOM 610 N N . GLY A 1 82 ? 6.557 -3.682 3.643 1.00 95.56 82 GLY A N 1
ATOM 611 C CA . GLY A 1 82 ? 5.982 -2.625 4.472 1.00 95.56 82 GLY A CA 1
ATOM 612 C C . GLY A 1 82 ? 4.460 -2.708 4.537 1.00 95.56 82 GLY A C 1
ATOM 613 O O . GLY A 1 82 ? 3.902 -2.637 5.625 1.00 95.56 82 GLY A O 1
ATOM 614 N N . GLY A 1 83 ? 3.786 -2.941 3.407 1.00 95.75 83 GLY A N 1
ATOM 615 C CA . GLY A 1 83 ? 2.339 -3.155 3.370 1.00 95.75 83 GLY A CA 1
ATOM 616 C C . GLY A 1 83 ? 1.898 -4.354 4.210 1.00 95.75 83 GLY A C 1
ATOM 617 O O . GLY A 1 83 ? 0.999 -4.222 5.035 1.00 95.75 83 GLY A O 1
ATOM 618 N N . VAL A 1 84 ? 2.569 -5.501 4.073 1.00 97.19 84 VAL A N 1
ATOM 619 C CA . VAL A 1 84 ? 2.296 -6.699 4.887 1.00 97.19 84 VAL A CA 1
ATOM 620 C C . VAL A 1 84 ? 2.549 -6.430 6.370 1.00 97.19 84 VAL A C 1
ATOM 622 O O . VAL A 1 84 ? 1.714 -6.777 7.202 1.00 97.19 84 VAL A O 1
ATOM 625 N N . LEU A 1 85 ? 3.661 -5.778 6.713 1.00 97.50 85 LEU A N 1
ATOM 626 C CA . LEU A 1 85 ? 3.991 -5.434 8.094 1.00 97.50 85 LEU A CA 1
ATOM 627 C C . LEU A 1 85 ? 2.935 -4.508 8.710 1.00 97.50 85 LEU A C 1
ATOM 629 O O . LEU A 1 85 ? 2.440 -4.789 9.798 1.00 97.50 85 LEU A O 1
ATOM 633 N N . ILE A 1 86 ? 2.550 -3.440 8.005 1.00 95.81 86 ILE A N 1
ATOM 634 C CA . ILE A 1 86 ? 1.494 -2.518 8.443 1.00 95.81 86 ILE A CA 1
ATOM 635 C C . ILE A 1 86 ? 0.169 -3.274 8.589 1.00 95.81 86 ILE A C 1
ATOM 637 O O . ILE A 1 86 ? -0.536 -3.049 9.567 1.00 95.81 86 ILE A O 1
ATOM 641 N N . ALA A 1 87 ? -0.167 -4.185 7.669 1.00 95.06 87 ALA A N 1
ATOM 642 C CA . ALA A 1 87 ? -1.388 -4.984 7.760 1.00 95.06 87 ALA A CA 1
ATOM 643 C C . ALA A 1 87 ? -1.402 -5.842 9.029 1.00 95.06 87 ALA A C 1
ATOM 645 O O . ALA A 1 87 ? -2.393 -5.832 9.754 1.00 95.06 87 ALA A O 1
ATOM 646 N N . VAL A 1 88 ? -0.302 -6.542 9.326 1.00 96.19 88 VAL A N 1
ATOM 647 C CA . VAL A 1 88 ? -0.169 -7.326 10.561 1.00 96.19 88 VAL A CA 1
ATOM 648 C C . VAL A 1 88 ? -0.348 -6.417 11.771 1.00 96.19 88 VAL A C 1
ATOM 650 O O . VAL A 1 88 ? -1.233 -6.677 12.580 1.00 96.19 88 VAL A O 1
ATOM 653 N N . LEU A 1 89 ? 0.406 -5.315 11.848 1.00 93.31 89 LEU A N 1
ATOM 654 C CA . LEU A 1 89 ? 0.328 -4.371 12.964 1.00 93.31 89 LEU A CA 1
ATOM 655 C C . LEU A 1 89 ? -1.084 -3.810 13.148 1.00 93.31 89 LEU A C 1
ATOM 657 O O . LEU A 1 89 ? -1.587 -3.798 14.264 1.00 93.31 89 LEU A O 1
ATOM 661 N N . ALA A 1 90 ? -1.747 -3.395 12.069 1.00 93.00 90 ALA A N 1
ATOM 662 C CA . ALA A 1 90 ? -3.101 -2.853 12.114 1.00 93.00 90 ALA A CA 1
ATOM 663 C C . ALA A 1 90 ? -4.130 -3.897 12.571 1.00 93.00 90 ALA A C 1
ATOM 665 O O . ALA A 1 90 ? -5.085 -3.561 13.266 1.00 93.00 90 ALA A O 1
ATOM 666 N N . LEU A 1 91 ? -3.952 -5.164 12.191 1.00 92.69 91 LEU A N 1
ATOM 667 C CA . LEU A 1 91 ? -4.858 -6.247 12.569 1.00 92.69 91 LEU A CA 1
ATOM 668 C C . LEU A 1 91 ? -4.624 -6.755 13.995 1.00 92.69 91 LEU A C 1
ATOM 670 O O . LEU A 1 91 ? -5.578 -7.228 14.611 1.00 92.69 91 LEU A O 1
ATOM 674 N N . THR A 1 92 ? -3.395 -6.659 14.506 1.00 92.19 92 THR A N 1
ATOM 675 C CA . THR A 1 92 ? -3.035 -7.079 15.869 1.00 92.19 92 THR A CA 1
ATOM 676 C C . THR A 1 92 ? -3.109 -5.953 16.894 1.00 92.19 92 THR A C 1
ATOM 678 O O . THR A 1 92 ? -3.144 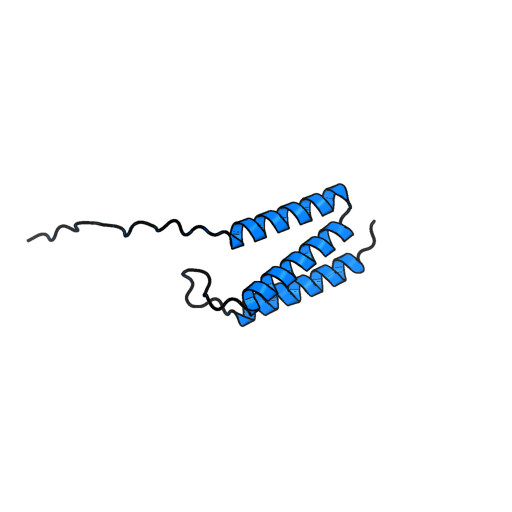-6.229 18.091 1.00 92.19 92 THR A O 1
ATOM 681 N N . ALA A 1 93 ? -3.111 -4.693 16.456 1.00 83.06 93 ALA A N 1
ATOM 682 C CA . ALA A 1 93 ? -3.278 -3.554 17.344 1.00 83.06 93 ALA A CA 1
ATOM 683 C C . ALA A 1 93 ? -4.647 -3.629 18.029 1.00 83.06 93 ALA A C 1
ATOM 685 O O . ALA A 1 93 ? -5.687 -3.771 17.381 1.00 83.06 93 ALA A O 1
ATOM 686 N N . GLN A 1 94 ? -4.641 -3.528 19.355 1.00 74.06 94 GLN A N 1
ATOM 687 C CA . GLN A 1 94 ? -5.865 -3.329 20.113 1.00 74.06 94 GLN A CA 1
ATOM 688 C C . GLN A 1 94 ? -6.306 -1.880 19.896 1.00 74.06 94 GLN A C 1
ATOM 690 O O . GLN A 1 94 ? -5.495 -0.965 20.035 1.00 74.06 94 GLN A O 1
ATOM 695 N N . ASN A 1 95 ? -7.571 -1.684 19.513 1.00 63.56 95 ASN A N 1
ATOM 696 C CA . ASN A 1 95 ? -8.195 -0.363 19.419 1.00 63.56 95 ASN A CA 1
ATOM 697 C C . ASN A 1 95 ? -8.381 0.183 20.845 1.00 63.56 95 ASN A C 1
ATOM 699 O O . ASN A 1 95 ? -9.490 0.130 21.373 1.00 63.56 95 ASN A O 1
ATOM 703 N N . MET A 1 96 ? -7.287 0.571 21.499 1.00 57.66 96 MET A N 1
ATOM 704 C CA . MET A 1 96 ? -7.319 1.279 22.778 1.00 57.66 96 MET A CA 1
ATOM 705 C C . MET A 1 96 ? -7.643 2.749 22.547 1.00 57.66 96 MET A C 1
ATOM 707 O O . MET A 1 96 ? -7.092 3.319 21.576 1.00 57.66 96 MET A O 1
#

Organism: NCBI:txid2838746

Secondary structure (DSSP, 8-state):
--------PPP------HHHHHHHHHHHHHHHHHHHH-HHHHHHHHHHHHHHHHHHHHH--S--TT-TT--HHHHHHHHHHHHHHHHHHHHHS---

Sequence (96 aa):
MSRSQSGAEPPVRRRRRPAMWVALAGIVLALLATFILGPRVGGVAFAGELVVLGFVRAVSRRPPYGISARSRAFDVTVLMGGGVLIAVLALTAQNM

Radius of gyration: 19.68 Å; chains: 1; bounding box: 52×43×51 Å